Protein AF-A0A2E5SP46-F1 (afdb_monomer_lite)

Sequence (100 aa):
MSKTSARLDLRIDPAIKELAARASALTGSHSLSEFVIQAIREKSARVIEEAEVYRLNSQSFDAFVAACEAAPAPNEALLSAKRRRNKRIENGDLEVRTIR

pLDDT: mean 89.81, std 11.86, range [39.78, 97.69]

Secondary structure (DSSP, 8-state):
----PPP------HHHHHHHHHHHHHTT-S-HHHHHHHHHHHHHHHHHHHHH-----HHHHHHHHHHHHTPPPPPHHHHHHHHHHHHHHHTTS-------

Radius of gyration: 24.71 Å; chains: 1; bounding box: 53×33×56 Å

Structure (mmCIF, N/CA/C/O backbone):
data_AF-A0A2E5SP46-F1
#
_entry.id   AF-A0A2E5SP46-F1
#
loop_
_atom_site.group_PDB
_atom_site.id
_atom_site.type_symbol
_atom_site.label_atom_id
_atom_site.label_alt_id
_atom_site.label_comp_id
_atom_site.label_asym_id
_atom_site.label_entity_id
_atom_site.label_seq_id
_atom_site.pdbx_PDB_ins_code
_atom_site.Cartn_x
_atom_site.Cartn_y
_atom_site.Cartn_z
_atom_site.occupancy
_atom_site.B_iso_or_equiv
_atom_site.auth_seq_id
_atom_site.auth_comp_id
_atom_site.auth_asym_id
_atom_site.auth_atom_id
_atom_site.pdbx_PDB_model_num
ATOM 1 N N . MET A 1 1 ? 12.930 -13.329 23.700 1.00 42.72 1 MET A N 1
ATOM 2 C CA . MET A 1 1 ? 12.878 -12.378 22.566 1.00 42.72 1 MET A CA 1
ATOM 3 C C . MET A 1 1 ? 12.451 -11.030 23.122 1.00 42.72 1 MET A C 1
ATOM 5 O O . MET A 1 1 ? 11.347 -10.940 23.643 1.00 42.72 1 MET A O 1
ATOM 9 N N . SER A 1 2 ? 13.341 -10.035 23.129 1.00 43.28 2 SER A N 1
ATOM 10 C CA . SER A 1 2 ? 13.026 -8.700 23.656 1.00 43.28 2 SER A CA 1
ATOM 11 C C . SER A 1 2 ? 11.913 -8.074 22.812 1.00 43.28 2 SER A C 1
ATOM 13 O O . SER A 1 2 ? 12.090 -7.874 21.612 1.00 43.28 2 SER A O 1
ATOM 15 N N . LYS A 1 3 ? 10.744 -7.826 23.411 1.00 53.66 3 LYS A N 1
ATOM 16 C CA . LYS A 1 3 ? 9.642 -7.096 22.774 1.00 53.66 3 LYS A CA 1
ATOM 17 C C . LYS A 1 3 ? 10.008 -5.611 22.812 1.00 53.66 3 LYS A C 1
ATOM 19 O O . LYS A 1 3 ? 9.614 -4.895 23.726 1.00 53.66 3 LYS A O 1
ATOM 24 N N . THR A 1 4 ? 10.815 -5.158 21.860 1.00 67.88 4 THR A N 1
ATOM 25 C CA . THR A 1 4 ? 11.116 -3.731 21.724 1.00 67.88 4 THR A CA 1
ATOM 26 C C . THR A 1 4 ? 9.859 -3.041 21.200 1.00 67.88 4 THR A C 1
ATOM 28 O O . THR A 1 4 ? 9.510 -3.184 20.030 1.00 67.88 4 THR A O 1
ATOM 31 N N . SER A 1 5 ? 9.120 -2.360 22.075 1.00 79.69 5 SER A N 1
ATOM 32 C CA . SER A 1 5 ? 8.002 -1.514 21.664 1.00 79.69 5 SER A CA 1
ATOM 33 C C . SER A 1 5 ? 8.538 -0.191 21.116 1.00 79.69 5 SER A C 1
ATOM 35 O O . SER A 1 5 ? 9.431 0.422 21.699 1.00 79.69 5 SER A O 1
ATOM 37 N N . ALA A 1 6 ? 7.995 0.251 19.983 1.00 86.25 6 ALA A N 1
ATOM 38 C CA . ALA A 1 6 ? 8.233 1.583 19.440 1.00 86.25 6 ALA A CA 1
ATOM 39 C C . ALA A 1 6 ? 7.046 2.485 19.794 1.00 86.25 6 ALA A C 1
ATOM 41 O O . ALA A 1 6 ? 5.894 2.044 19.762 1.00 86.25 6 ALA A O 1
ATOM 42 N N . ARG A 1 7 ? 7.322 3.741 20.151 1.0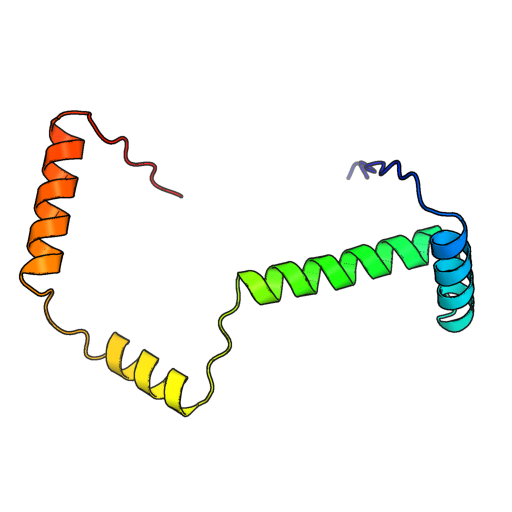0 87.88 7 ARG A N 1
ATOM 43 C CA . ARG A 1 7 ? 6.295 4.725 20.503 1.00 87.88 7 ARG A CA 1
ATOM 44 C C . ARG A 1 7 ? 6.024 5.650 19.318 1.00 87.88 7 ARG A C 1
ATOM 46 O O . ARG A 1 7 ? 6.955 6.093 18.654 1.00 87.88 7 ARG A O 1
ATOM 53 N N . LEU A 1 8 ? 4.747 5.936 19.083 1.00 87.00 8 LEU A N 1
ATOM 54 C CA . LEU A 1 8 ? 4.273 6.880 18.077 1.00 87.00 8 LEU A CA 1
ATOM 55 C C . LEU A 1 8 ? 3.516 8.005 18.792 1.00 87.00 8 LEU A C 1
ATOM 57 O O . LEU A 1 8 ? 2.396 7.798 19.258 1.00 87.00 8 LEU A O 1
ATOM 61 N N . ASP A 1 9 ? 4.139 9.176 18.915 1.00 90.00 9 ASP A N 1
ATOM 62 C CA . ASP A 1 9 ? 3.518 10.356 19.519 1.00 90.00 9 ASP A CA 1
ATOM 63 C C . ASP A 1 9 ? 2.826 11.198 18.437 1.00 90.00 9 ASP A C 1
ATOM 65 O O . ASP A 1 9 ? 3.461 11.692 17.506 1.00 90.00 9 ASP A O 1
ATOM 69 N N . LEU A 1 10 ? 1.505 11.353 18.556 1.00 86.81 10 LEU A N 1
ATOM 70 C CA . LEU A 1 10 ? 0.665 12.061 17.590 1.00 86.81 10 LEU A CA 1
ATOM 71 C C . LEU A 1 10 ? -0.127 13.168 18.276 1.00 86.81 10 LEU A C 1
ATOM 73 O O . LEU A 1 10 ? -0.752 12.957 19.315 1.00 86.81 10 LEU A O 1
ATOM 77 N N . ARG A 1 11 ? -0.158 14.340 17.641 1.00 93.94 11 ARG A N 1
ATOM 78 C CA . ARG A 1 11 ? -1.170 15.363 17.911 1.00 93.94 11 ARG A CA 1
ATOM 79 C C . ARG A 1 11 ? -2.236 15.242 16.837 1.00 93.94 11 ARG A C 1
ATOM 81 O O . ARG A 1 11 ? -1.921 15.322 15.655 1.00 93.94 11 ARG A O 1
ATOM 88 N N . ILE A 1 12 ? -3.474 15.030 17.256 1.00 92.12 12 ILE A N 1
ATOM 89 C CA . ILE A 1 12 ? -4.620 14.911 16.358 1.00 92.12 12 ILE A CA 1
ATOM 90 C C . ILE A 1 12 ? -5.655 15.964 16.714 1.00 92.12 12 ILE A C 1
ATOM 92 O O . ILE A 1 12 ? -5.777 16.360 17.875 1.00 92.12 12 ILE A O 1
ATOM 96 N N . ASP A 1 13 ? -6.392 16.399 15.701 1.00 97.06 13 ASP A N 1
ATOM 97 C CA . ASP A 1 13 ? -7.549 17.260 15.890 1.00 97.06 13 ASP A CA 1
ATOM 98 C C . ASP A 1 13 ? -8.579 16.565 16.812 1.00 97.06 13 ASP A C 1
ATOM 100 O O . ASP A 1 13 ? -8.812 15.355 16.661 1.00 97.06 13 ASP A O 1
ATOM 104 N N . PRO A 1 14 ? -9.200 17.281 17.769 1.00 96.94 14 PRO A N 1
ATOM 105 C CA . PRO A 1 14 ? -10.228 16.714 18.638 1.00 96.94 14 PRO A CA 1
ATOM 106 C C . PRO A 1 14 ? -11.367 16.024 17.877 1.00 96.94 14 PRO A C 1
ATOM 108 O O . PRO A 1 14 ? -11.810 14.957 18.294 1.00 96.94 14 PRO A O 1
ATOM 111 N N . ALA A 1 15 ? -11.798 16.557 16.732 1.00 97.69 15 ALA A N 1
ATOM 112 C CA . ALA A 1 15 ? -12.848 15.952 15.917 1.00 97.69 15 ALA A CA 1
ATOM 113 C C . ALA A 1 15 ? -12.426 14.585 15.355 1.00 97.69 15 ALA A C 1
ATOM 115 O O . ALA A 1 15 ? -13.227 13.651 15.317 1.00 97.69 15 ALA A O 1
ATOM 116 N N . ILE A 1 16 ? -11.152 14.432 14.977 1.00 96.31 16 ILE A N 1
ATOM 117 C CA . ILE A 1 16 ? -10.598 13.146 14.527 1.00 96.31 16 ILE A CA 1
ATOM 118 C C . ILE A 1 16 ? -10.552 12.146 15.682 1.00 96.31 16 ILE A C 1
ATOM 120 O O . ILE A 1 16 ? -10.870 10.971 15.490 1.00 96.31 16 ILE A O 1
ATOM 124 N N . LYS A 1 17 ? -10.208 12.603 16.892 1.00 96.06 17 LYS A N 1
ATOM 125 C CA . LYS A 1 17 ? -10.240 11.760 18.091 1.00 96.06 17 LYS A CA 1
ATOM 126 C C . LYS A 1 17 ? -11.653 11.247 18.378 1.00 96.06 17 LYS A C 1
ATOM 128 O O . LYS A 1 17 ? -11.813 10.050 18.601 1.00 96.06 17 LYS A O 1
ATOM 133 N N . GLU A 1 18 ? -12.658 12.120 18.341 1.00 97.62 18 GLU A N 1
ATOM 134 C CA . GLU A 1 18 ? -14.062 11.748 18.567 1.00 97.62 18 GLU A CA 1
ATOM 135 C C . GLU A 1 18 ? -14.578 10.774 17.501 1.00 97.62 18 GLU A C 1
ATOM 137 O O . GLU A 1 18 ? -15.230 9.775 17.819 1.00 97.62 18 GLU A O 1
ATOM 142 N N . LEU A 1 19 ? -14.233 11.011 16.232 1.00 97.44 19 LEU A N 1
ATOM 143 C CA . LEU A 1 19 ? -14.575 10.109 15.136 1.00 97.44 19 LEU A CA 1
ATOM 144 C C . LEU A 1 19 ? -13.972 8.714 15.348 1.00 97.44 19 LEU A C 1
ATOM 146 O O . LEU A 1 19 ? -14.677 7.709 15.238 1.00 97.44 19 LEU A O 1
ATOM 150 N N . ALA A 1 20 ? -12.683 8.648 15.686 1.00 95.56 20 ALA A N 1
ATOM 151 C CA . ALA A 1 20 ? -11.992 7.389 15.937 1.00 95.56 20 ALA A CA 1
ATOM 152 C C . ALA A 1 20 ? -12.520 6.679 17.196 1.00 95.56 20 ALA A C 1
ATOM 154 O O . ALA A 1 20 ? -12.650 5.458 17.193 1.00 95.56 20 ALA A O 1
ATOM 155 N N . ALA A 1 21 ? -12.889 7.419 18.248 1.00 96.31 21 ALA A N 1
ATOM 156 C CA . ALA A 1 21 ? -13.505 6.857 19.451 1.00 96.31 21 ALA A CA 1
ATOM 157 C C . ALA A 1 21 ? -14.867 6.221 19.146 1.00 96.31 21 ALA A C 1
ATOM 159 O O . ALA A 1 21 ? -15.130 5.090 19.559 1.00 96.31 21 ALA A O 1
ATOM 160 N N . ARG A 1 22 ? -15.706 6.903 18.357 1.00 97.56 22 ARG A N 1
ATOM 161 C CA . ARG A 1 22 ? -16.979 6.347 17.886 1.00 97.56 22 ARG A CA 1
ATOM 162 C C . ARG A 1 22 ? -16.760 5.090 17.044 1.00 97.56 22 ARG A C 1
ATOM 164 O O . ARG A 1 22 ? -17.431 4.090 17.277 1.00 97.56 22 ARG A O 1
ATOM 171 N N . ALA A 1 23 ? -15.832 5.128 16.089 1.00 97.12 23 ALA A N 1
ATOM 172 C CA . ALA A 1 23 ? -15.525 3.977 15.245 1.00 97.12 23 ALA A CA 1
ATOM 173 C C . ALA A 1 23 ? -15.025 2.781 16.074 1.00 97.12 23 ALA A C 1
ATOM 175 O O . ALA A 1 23 ? -15.553 1.686 15.922 1.00 97.12 23 ALA A O 1
ATOM 176 N N . SER A 1 24 ? -14.112 3.018 17.022 1.00 97.50 24 SER A N 1
ATOM 177 C CA . SER A 1 24 ? -13.608 2.013 17.967 1.00 97.50 24 SER A CA 1
ATOM 178 C C . SER A 1 24 ? -14.724 1.332 18.761 1.00 97.50 24 SER A C 1
ATOM 180 O O 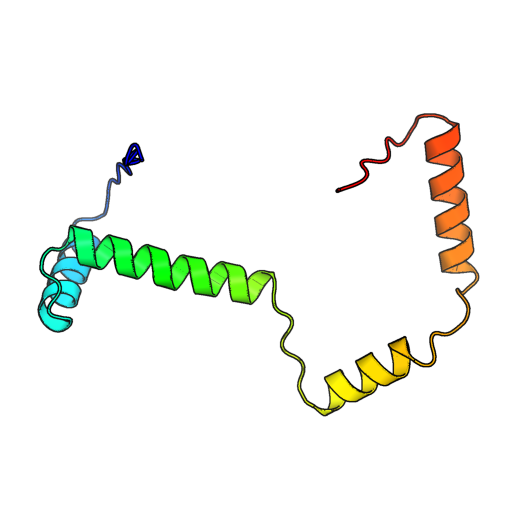. SER A 1 24 ? -14.675 0.121 18.967 1.00 97.50 24 SER A O 1
ATOM 182 N N . ALA A 1 25 ? -15.720 2.095 19.224 1.00 96.50 25 ALA A N 1
ATOM 183 C CA . ALA A 1 25 ? -16.859 1.547 19.958 1.00 96.50 25 ALA A CA 1
ATOM 184 C C . ALA A 1 25 ? -17.751 0.671 19.063 1.00 96.50 25 ALA A C 1
ATOM 186 O O . ALA A 1 25 ? -18.221 -0.376 19.499 1.00 96.50 25 ALA A O 1
ATOM 187 N N . LEU A 1 26 ? -17.952 1.073 17.805 1.00 97.38 26 LEU A N 1
ATOM 188 C CA . LEU A 1 26 ? -18.751 0.321 16.833 1.00 97.38 26 LEU A CA 1
ATOM 189 C C . LEU A 1 26 ? -18.068 -0.974 16.380 1.00 97.38 26 LEU A C 1
ATOM 191 O O . LEU A 1 26 ? -18.746 -1.973 16.161 1.00 97.38 26 LEU A O 1
ATOM 195 N N . THR A 1 27 ? -16.742 -0.972 16.245 1.00 94.25 27 THR A N 1
ATOM 196 C CA . THR A 1 27 ? -15.967 -2.161 15.857 1.00 94.25 27 THR A CA 1
ATOM 197 C C . THR A 1 27 ? -15.679 -3.102 17.025 1.00 94.25 27 THR A C 1
ATOM 199 O O . THR A 1 27 ? -15.131 -4.179 16.806 1.00 94.25 27 THR A O 1
ATOM 202 N N . GLY A 1 28 ? -16.023 -2.713 18.258 1.00 93.69 28 GLY A N 1
ATOM 203 C CA . GLY A 1 28 ? -15.792 -3.520 19.458 1.00 93.69 28 GLY A CA 1
ATOM 204 C C . GLY A 1 28 ? -14.321 -3.619 19.869 1.00 93.69 28 GLY A C 1
ATOM 205 O O . GLY A 1 28 ? -13.929 -4.599 20.496 1.00 93.69 28 GLY A O 1
ATOM 206 N N . SER A 1 29 ? -13.491 -2.636 19.510 1.00 93.31 29 SER A N 1
ATOM 207 C CA . SER A 1 29 ? -12.079 -2.612 19.915 1.00 93.31 29 SER A CA 1
ATOM 208 C C . SER A 1 29 ? -11.954 -2.330 21.417 1.00 93.31 29 SER A C 1
ATOM 210 O O . SER A 1 29 ? -12.695 -1.505 21.955 1.00 93.31 29 SER A O 1
ATOM 212 N N . HIS A 1 30 ? -10.996 -2.960 22.106 1.00 90.62 30 HIS A N 1
ATOM 213 C CA . HIS A 1 30 ? -10.849 -2.823 23.561 1.00 90.62 30 HIS A CA 1
ATOM 214 C C . HIS A 1 30 ? -10.377 -1.426 23.983 1.00 90.62 30 HIS A C 1
ATOM 216 O O . HIS A 1 30 ? -10.575 -1.018 25.127 1.00 90.62 30 HIS A O 1
ATOM 222 N N . SER A 1 31 ? -9.733 -0.683 23.079 1.00 94.69 31 SER A N 1
ATOM 223 C CA . SER A 1 31 ? -9.332 0.705 23.310 1.00 94.69 31 SER A CA 1
ATOM 224 C C . SER A 1 31 ? -9.209 1.495 22.007 1.00 94.69 31 SER A C 1
ATOM 226 O O . SER A 1 31 ? -8.966 0.930 20.939 1.00 94.69 31 SER A O 1
ATOM 228 N N . LEU A 1 32 ? -9.257 2.827 22.119 1.00 93.69 32 LEU A N 1
ATOM 229 C CA . LEU A 1 32 ? -8.977 3.729 20.998 1.00 93.69 32 LEU A CA 1
ATOM 230 C C . LEU A 1 32 ? -7.573 3.500 20.414 1.00 93.69 32 LEU A C 1
ATOM 232 O O . LEU A 1 32 ? -7.391 3.549 19.202 1.00 93.69 32 LEU A O 1
ATOM 236 N N . SER A 1 33 ? -6.574 3.233 21.260 1.00 92.75 33 SER A N 1
ATOM 237 C CA . SER A 1 33 ? -5.208 2.960 20.801 1.00 92.75 33 SER A CA 1
ATOM 238 C C . SER A 1 33 ? -5.130 1.691 19.959 1.00 92.75 33 SER A C 1
ATOM 240 O O . SER A 1 33 ? -4.464 1.690 18.929 1.00 92.75 33 SER A O 1
ATOM 242 N N . GLU A 1 34 ? -5.831 0.631 20.359 1.00 93.50 34 GLU A N 1
ATOM 243 C CA . GLU A 1 34 ? -5.906 -0.605 19.579 1.00 93.50 34 GLU A CA 1
ATOM 244 C C . GLU A 1 34 ? -6.572 -0.367 18.220 1.00 93.50 34 GLU A C 1
ATOM 246 O O . GLU A 1 34 ? -6.028 -0.779 17.195 1.00 93.50 34 GLU A O 1
ATOM 251 N N . PHE A 1 35 ? -7.693 0.360 18.200 1.00 95.62 35 PHE A N 1
ATOM 252 C CA . PHE A 1 35 ? -8.368 0.736 16.958 1.00 95.62 35 PHE A CA 1
ATOM 253 C C . PHE A 1 35 ? -7.434 1.512 16.018 1.00 95.62 35 PHE A C 1
ATOM 255 O O . PHE A 1 35 ? -7.318 1.183 14.839 1.00 95.62 35 PHE A O 1
ATOM 262 N N . VAL A 1 36 ? -6.707 2.505 16.541 1.00 94.19 36 VAL A N 1
ATOM 263 C CA . VAL A 1 36 ? -5.752 3.298 15.752 1.00 94.19 36 VAL A CA 1
ATOM 264 C C . VAL A 1 36 ? -4.612 2.431 15.211 1.00 94.19 36 VAL A C 1
ATOM 266 O O . VAL A 1 36 ? -4.236 2.585 14.051 1.00 94.19 36 VAL A O 1
ATOM 269 N N . ILE A 1 37 ? -4.084 1.493 16.002 1.00 93.56 37 ILE A N 1
ATOM 270 C CA . ILE A 1 37 ? -3.043 0.560 15.543 1.00 93.56 37 ILE A CA 1
ATOM 271 C C . ILE A 1 37 ? -3.559 -0.301 14.384 1.00 93.56 37 ILE A C 1
ATOM 273 O O . ILE A 1 37 ? -2.855 -0.451 13.383 1.00 93.56 37 ILE A O 1
ATOM 277 N N . GLN A 1 38 ? -4.780 -0.833 14.484 1.00 94.94 38 GLN A N 1
ATOM 278 C CA . GLN A 1 38 ? -5.377 -1.615 13.399 1.00 94.94 38 GLN A CA 1
ATOM 279 C C . GLN A 1 38 ? -5.608 -0.765 12.149 1.00 94.94 38 GLN A C 1
ATOM 281 O O . GLN A 1 38 ? -5.209 -1.165 11.057 1.00 94.94 38 GLN A O 1
ATOM 286 N N . ALA A 1 39 ? -6.145 0.446 12.305 1.00 95.31 39 ALA A N 1
ATOM 287 C CA . ALA A 1 39 ? -6.363 1.363 11.192 1.00 95.31 39 ALA A CA 1
ATOM 288 C C . ALA A 1 39 ? -5.053 1.714 10.461 1.00 95.31 39 ALA A C 1
ATOM 290 O O . ALA A 1 39 ? -5.012 1.708 9.227 1.00 95.31 39 ALA A O 1
ATOM 291 N N . ILE A 1 40 ? -3.969 1.968 11.207 1.00 95.06 40 ILE A N 1
ATOM 292 C CA . ILE A 1 40 ? -2.631 2.193 10.641 1.00 95.06 40 ILE A CA 1
ATOM 293 C C . ILE A 1 40 ? -2.179 0.951 9.874 1.00 95.06 40 ILE A C 1
ATOM 295 O O . ILE A 1 40 ? -1.803 1.065 8.712 1.00 95.06 40 ILE A O 1
ATOM 299 N N . ARG A 1 41 ? -2.268 -0.238 10.481 1.00 95.75 41 ARG A N 1
ATOM 300 C CA . ARG A 1 41 ? -1.850 -1.495 9.846 1.00 95.75 41 ARG A CA 1
ATOM 301 C C . ARG A 1 41 ? -2.580 -1.737 8.526 1.00 95.75 41 ARG A C 1
ATOM 303 O O . ARG A 1 41 ? -1.938 -2.025 7.520 1.00 95.75 41 ARG A O 1
ATOM 310 N N . GLU A 1 42 ? -3.900 -1.595 8.516 1.00 96.38 42 GLU A N 1
ATOM 311 C CA . GLU A 1 42 ? -4.716 -1.796 7.318 1.00 96.38 42 GLU A CA 1
ATOM 312 C C . GLU A 1 42 ? -4.417 -0.767 6.230 1.00 96.38 42 GLU A C 1
ATOM 314 O O . GLU A 1 42 ? -4.298 -1.115 5.054 1.00 96.38 42 GLU A O 1
ATOM 319 N N . LYS A 1 43 ? -4.308 0.519 6.590 1.00 96.94 43 LYS A N 1
ATOM 320 C CA . LYS A 1 43 ? -4.019 1.559 5.601 1.00 96.94 43 LYS A CA 1
ATOM 321 C C . LYS A 1 43 ? -2.608 1.409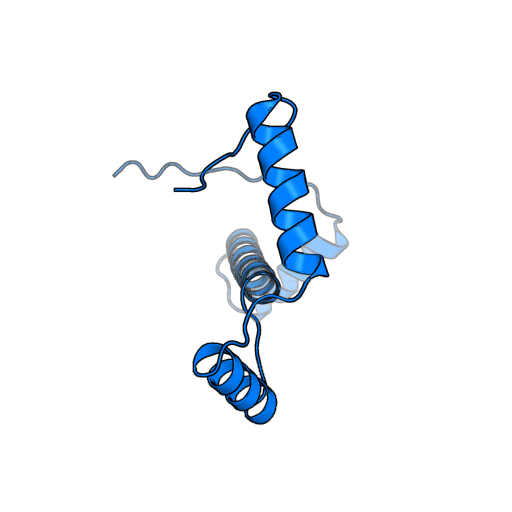 5.041 1.00 96.94 43 LYS A C 1
ATOM 323 O O . LYS A 1 43 ? -2.457 1.514 3.829 1.00 96.94 43 LYS A O 1
ATOM 328 N N . SER A 1 44 ? -1.616 1.118 5.880 1.00 96.38 44 SER A N 1
ATOM 329 C CA . SER A 1 44 ? -0.244 0.862 5.441 1.00 96.38 44 SER A CA 1
ATOM 330 C C . SER A 1 44 ? -0.168 -0.339 4.504 1.00 96.38 44 SER A C 1
ATOM 332 O O . SER A 1 44 ? 0.426 -0.217 3.440 1.00 96.38 44 SER A O 1
ATOM 334 N N . ALA A 1 45 ? -0.813 -1.460 4.845 1.00 95.44 45 ALA A N 1
ATOM 335 C CA . ALA A 1 45 ? -0.833 -2.641 3.983 1.00 95.44 45 ALA A CA 1
ATOM 336 C C . ALA A 1 45 ? -1.425 -2.327 2.600 1.00 95.44 45 ALA A C 1
ATOM 338 O O . ALA A 1 45 ? -0.816 -2.670 1.593 1.00 95.44 45 ALA A O 1
ATOM 339 N N . ARG A 1 46 ? -2.554 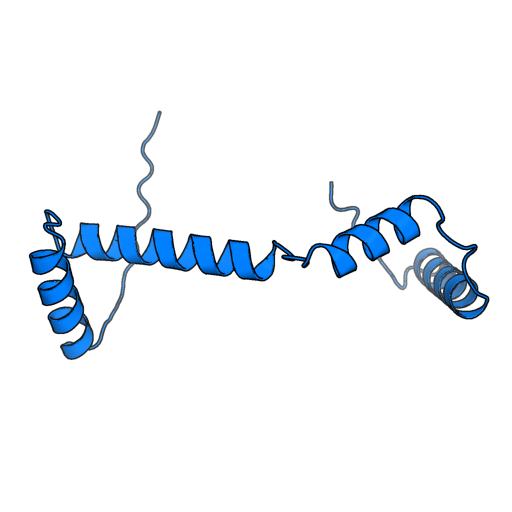-1.604 2.549 1.00 95.50 46 ARG A N 1
ATOM 340 C CA . ARG A 1 46 ? -3.165 -1.179 1.280 1.00 95.50 46 ARG A CA 1
ATOM 341 C C . ARG A 1 46 ? -2.261 -0.257 0.467 1.00 95.50 46 ARG A C 1
ATOM 343 O O . ARG A 1 46 ? -2.126 -0.460 -0.726 1.00 95.50 46 ARG A O 1
ATOM 350 N N . VAL A 1 47 ? -1.628 0.732 1.102 1.00 95.69 47 VAL A N 1
ATOM 351 C CA . VAL A 1 47 ? -0.732 1.673 0.403 1.00 95.69 47 VAL A CA 1
ATOM 352 C C . VAL A 1 47 ? 0.485 0.955 -0.181 1.00 95.69 47 VAL A C 1
ATOM 354 O O . VAL A 1 47 ? 0.880 1.256 -1.302 1.00 95.69 47 VAL A O 1
ATOM 357 N N . ILE A 1 48 ? 1.068 0.005 0.556 1.00 93.69 48 ILE A N 1
ATOM 358 C CA . ILE A 1 48 ? 2.192 -0.802 0.062 1.00 93.69 48 ILE A CA 1
ATOM 359 C C . ILE A 1 48 ? 1.731 -1.681 -1.102 1.00 93.69 48 ILE A C 1
ATOM 361 O O . ILE A 1 48 ? 2.365 -1.682 -2.150 1.00 93.69 48 ILE A O 1
ATOM 365 N N . GLU A 1 49 ? 0.598 -2.371 -0.952 1.00 92.94 49 GLU A N 1
ATOM 366 C CA . GLU A 1 49 ? 0.044 -3.212 -2.014 1.00 92.94 49 GLU A CA 1
ATOM 367 C C . GLU A 1 49 ? -0.240 -2.403 -3.288 1.00 92.94 49 GLU A C 1
ATOM 369 O O . GLU A 1 49 ? 0.171 -2.802 -4.369 1.00 92.94 49 GLU A O 1
ATOM 374 N N . GLU A 1 50 ? -0.885 -1.242 -3.172 1.00 89.56 50 GLU A N 1
ATOM 375 C CA . GLU A 1 50 ? -1.177 -0.355 -4.306 1.00 89.56 50 GLU A CA 1
ATOM 376 C C . GLU A 1 50 ? 0.093 0.156 -5.004 1.00 89.56 50 GLU A C 1
ATOM 378 O O . GLU A 1 50 ? 0.078 0.376 -6.215 1.00 89.56 50 GLU A O 1
ATOM 383 N N . ALA A 1 51 ? 1.185 0.352 -4.261 1.00 89.88 51 ALA A N 1
ATOM 384 C CA . ALA A 1 51 ? 2.449 0.835 -4.810 1.00 89.88 51 ALA A CA 1
ATOM 385 C C . ALA A 1 51 ? 3.295 -0.276 -5.454 1.00 89.88 51 ALA A C 1
ATOM 387 O O . ALA A 1 51 ? 4.012 -0.017 -6.421 1.00 89.88 51 ALA A O 1
ATOM 388 N N . GLU A 1 52 ? 3.242 -1.495 -4.915 1.00 90.81 52 GLU A N 1
ATOM 389 C CA . GLU A 1 52 ? 4.138 -2.593 -5.302 1.00 90.81 52 GLU A CA 1
ATOM 390 C C . GLU A 1 52 ? 3.468 -3.639 -6.203 1.00 90.81 52 GLU A C 1
ATOM 392 O O . GLU A 1 52 ? 4.156 -4.357 -6.932 1.00 90.81 52 GLU A O 1
ATOM 397 N N . VAL A 1 53 ? 2.136 -3.730 -6.193 1.00 86.94 53 VAL A N 1
ATOM 398 C CA . VAL A 1 53 ? 1.388 -4.758 -6.923 1.00 86.94 53 VAL A CA 1
ATOM 399 C C . VAL A 1 53 ? 0.692 -4.162 -8.139 1.00 86.94 53 VAL A C 1
ATOM 401 O O . VAL A 1 53 ? -0.326 -3.476 -8.048 1.00 86.94 53 VAL A O 1
ATOM 404 N N . TYR A 1 54 ? 1.187 -4.524 -9.320 1.00 82.25 54 TYR A N 1
ATOM 405 C CA . TYR A 1 54 ? 0.500 -4.252 -10.579 1.00 82.25 54 TYR A CA 1
ATOM 406 C C . TYR A 1 54 ? -0.583 -5.304 -10.820 1.00 82.25 54 TYR A C 1
ATOM 408 O O . TYR A 1 54 ? -0.296 -6.448 -11.174 1.00 82.25 54 TYR A O 1
ATOM 416 N N . ARG A 1 55 ? -1.848 -4.918 -10.643 1.00 83.12 55 ARG A N 1
ATOM 417 C CA . ARG A 1 55 ? -2.992 -5.771 -10.985 1.00 83.12 55 ARG A CA 1
ATOM 418 C C . ARG A 1 55 ? -3.323 -5.616 -12.467 1.00 83.12 55 ARG A C 1
ATOM 420 O O . ARG A 1 55 ? -3.789 -4.564 -12.898 1.00 83.12 55 ARG A O 1
ATOM 427 N N . LEU A 1 56 ? -3.084 -6.669 -13.241 1.00 86.62 56 LEU A N 1
ATOM 428 C CA . LEU A 1 56 ? -3.436 -6.734 -14.658 1.00 86.62 56 LEU A CA 1
ATOM 429 C C . LEU A 1 56 ? -4.781 -7.445 -14.826 1.00 86.62 56 LEU A C 1
ATOM 431 O O . LEU A 1 56 ? -5.065 -8.423 -14.136 1.00 86.62 56 LEU A O 1
ATOM 435 N N . ASN A 1 57 ? -5.610 -6.968 -15.757 1.00 91.31 57 ASN A N 1
ATOM 436 C CA . ASN A 1 57 ? -6.721 -7.785 -16.246 1.00 91.31 57 ASN A CA 1
ATOM 437 C C . ASN A 1 57 ? -6.168 -8.952 -17.086 1.00 91.31 57 ASN A C 1
ATOM 439 O O . ASN A 1 57 ? -5.013 -8.915 -17.512 1.00 91.31 57 ASN A O 1
ATOM 443 N N . SER A 1 58 ? -6.995 -9.967 -17.348 1.00 91.62 58 SER A N 1
ATOM 444 C CA . SER A 1 58 ? -6.567 -11.180 -18.058 1.00 91.62 58 SER A CA 1
ATOM 445 C C . SER A 1 58 ? -5.922 -10.882 -19.414 1.00 91.62 58 SER A C 1
ATOM 447 O O . SER A 1 58 ? -4.844 -11.387 -19.692 1.00 91.62 58 SER A O 1
ATOM 449 N N . GLN A 1 59 ? -6.500 -9.977 -20.209 1.00 93.62 59 GLN A N 1
ATOM 450 C CA . GLN A 1 59 ? -5.951 -9.622 -21.521 1.00 93.62 59 GLN A CA 1
ATOM 451 C C . GLN A 1 59 ? -4.566 -8.964 -21.415 1.00 93.62 59 GLN A C 1
ATOM 453 O O . GLN A 1 59 ? -3.660 -9.278 -22.186 1.00 93.62 59 GLN A O 1
ATOM 458 N N . SER A 1 60 ? -4.384 -8.043 -20.466 1.00 92.75 60 SER A N 1
ATOM 459 C CA . SER A 1 60 ? -3.088 -7.405 -20.221 1.00 92.75 60 SER A CA 1
ATOM 460 C C . SER A 1 60 ? -2.061 -8.386 -19.657 1.00 92.75 60 SER A C 1
ATOM 462 O O . SER A 1 60 ? -0.879 -8.260 -19.969 1.00 92.75 60 SER A O 1
ATOM 464 N N . PHE A 1 61 ? -2.498 -9.359 -18.856 1.00 93.56 61 PHE A N 1
ATOM 465 C CA . PHE A 1 61 ? -1.638 -10.422 -18.347 1.00 93.56 61 PHE A CA 1
ATOM 466 C C . PHE A 1 61 ? -1.155 -11.342 -19.474 1.00 93.56 61 PHE A C 1
ATOM 468 O O . PHE A 1 61 ? 0.046 -11.564 -19.589 1.00 93.56 61 PHE A O 1
ATOM 475 N N . ASP A 1 62 ? -2.049 -11.787 -20.360 1.00 94.44 62 ASP A N 1
ATOM 476 C CA . ASP A 1 62 ? -1.690 -12.624 -21.511 1.00 94.44 62 ASP A CA 1
ATOM 477 C C . ASP A 1 62 ? -0.702 -11.903 -22.439 1.00 94.44 62 ASP A C 1
ATOM 479 O O . ASP A 1 62 ? 0.308 -12.472 -22.854 1.00 94.44 62 ASP A O 1
ATOM 483 N N . ALA A 1 63 ? -0.942 -10.614 -22.712 1.00 93.31 63 ALA A N 1
ATOM 484 C CA . ALA A 1 63 ? -0.029 -9.787 -23.499 1.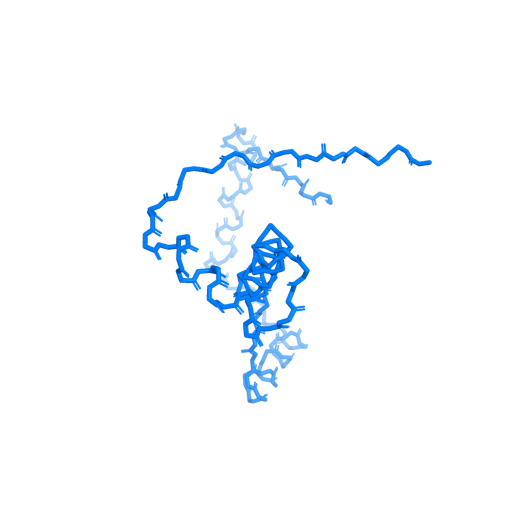00 93.31 63 ALA A CA 1
ATOM 485 C C . ALA A 1 63 ? 1.346 -9.628 -22.828 1.00 93.31 63 ALA A C 1
ATOM 487 O O . ALA A 1 63 ? 2.373 -9.654 -23.507 1.00 93.31 63 ALA A O 1
ATOM 488 N N . PHE A 1 64 ? 1.376 -9.477 -21.501 1.00 93.44 64 PHE A N 1
ATOM 489 C CA . PHE A 1 64 ? 2.615 -9.410 -20.731 1.00 93.44 64 PHE A CA 1
ATOM 490 C C . PHE A 1 64 ? 3.397 -10.728 -20.803 1.00 93.44 64 PHE A C 1
ATOM 492 O O . PHE A 1 64 ? 4.583 -10.708 -21.126 1.00 93.44 64 PHE A O 1
ATOM 499 N N . VAL A 1 65 ? 2.735 -11.868 -20.575 1.00 94.50 65 VAL A N 1
ATOM 500 C CA . VAL A 1 65 ? 3.358 -13.199 -20.659 1.00 94.50 65 VAL A CA 1
ATOM 501 C C . VAL A 1 65 ? 3.908 -13.449 -22.061 1.00 94.50 65 VAL A C 1
ATOM 503 O O . VAL A 1 65 ? 5.080 -13.793 -22.197 1.00 94.50 65 VAL A O 1
ATOM 506 N N . ALA A 1 66 ? 3.123 -13.177 -23.107 1.00 94.50 66 ALA A N 1
ATOM 507 C CA . ALA A 1 66 ? 3.570 -13.324 -24.489 1.00 94.50 66 ALA A CA 1
ATOM 508 C C . ALA A 1 66 ? 4.800 -12.450 -24.800 1.00 94.50 66 ALA A C 1
ATOM 510 O O . ALA A 1 66 ? 5.726 -12.899 -25.473 1.00 94.50 66 ALA A O 1
ATOM 511 N N . ALA A 1 67 ? 4.850 -11.219 -24.279 1.00 92.88 67 ALA A N 1
ATOM 512 C CA . ALA A 1 67 ? 6.011 -10.343 -24.432 1.00 92.88 67 ALA A CA 1
ATOM 513 C C . ALA A 1 67 ? 7.255 -10.858 -23.682 1.00 92.88 67 ALA A C 1
ATOM 515 O O . ALA A 1 67 ? 8.375 -10.632 -24.142 1.00 92.88 67 ALA A O 1
ATOM 516 N N . CYS A 1 68 ? 7.082 -11.547 -22.550 1.00 92.88 68 CYS A N 1
ATOM 517 C CA . CYS A 1 68 ? 8.177 -12.199 -21.830 1.00 92.88 68 CYS A CA 1
ATOM 518 C C . CYS A 1 68 ? 8.700 -13.442 -22.563 1.00 92.88 68 CYS A C 1
ATOM 520 O O . CYS A 1 68 ? 9.912 -13.627 -22.652 1.00 92.88 68 CYS A O 1
ATOM 522 N N . GLU A 1 69 ? 7.807 -14.279 -23.092 1.00 95.44 69 GLU A N 1
ATOM 523 C CA . GLU A 1 69 ? 8.167 -15.517 -23.796 1.00 95.44 69 GLU A CA 1
ATOM 524 C C . GLU A 1 69 ? 8.769 -15.251 -25.183 1.00 95.44 69 GLU A C 1
ATOM 526 O O . GLU A 1 69 ? 9.687 -15.950 -25.609 1.00 95.44 69 GLU A O 1
ATOM 531 N N . ALA A 1 70 ? 8.294 -14.209 -25.869 1.00 93.69 70 ALA A N 1
ATOM 532 C CA . ALA A 1 70 ? 8.748 -13.804 -27.196 1.00 93.69 70 ALA A CA 1
ATOM 533 C C . ALA A 1 70 ? 9.397 -12.411 -27.172 1.00 93.69 70 ALA A C 1
ATOM 535 O O . ALA A 1 70 ? 9.052 -11.527 -27.962 1.00 93.69 70 ALA A O 1
ATOM 536 N N . ALA A 1 71 ? 10.344 -12.203 -26.252 1.00 89.56 71 ALA A N 1
ATOM 537 C CA . ALA A 1 71 ? 11.016 -10.917 -26.100 1.00 89.56 71 ALA A CA 1
ATOM 538 C C . ALA A 1 71 ? 11.758 -10.508 -27.397 1.00 89.56 71 ALA A C 1
ATOM 540 O O . ALA A 1 71 ? 12.650 -11.232 -27.852 1.00 89.56 71 ALA A O 1
ATOM 541 N N . PRO A 1 72 ? 11.439 -9.345 -28.003 1.00 88.94 72 PRO A N 1
ATOM 542 C CA . PRO A 1 72 ? 12.096 -8.898 -29.224 1.00 88.94 72 PRO A CA 1
ATOM 543 C C . PRO A 1 72 ? 13.535 -8.447 -28.955 1.00 88.94 72 PRO A C 1
ATOM 545 O O . PRO A 1 72 ? 13.896 -8.037 -27.847 1.00 88.94 72 PRO A O 1
ATOM 548 N N . ALA A 1 73 ? 14.360 -8.454 -30.003 1.00 93.31 73 ALA A N 1
ATOM 549 C CA . ALA A 1 73 ? 15.701 -7.891 -29.920 1.00 93.31 73 ALA A CA 1
ATOM 550 C C . ALA A 1 73 ? 15.646 -6.390 -29.542 1.00 93.31 73 ALA A C 1
ATOM 552 O O . ALA A 1 73 ? 14.783 -5.660 -30.042 1.00 93.31 73 ALA A O 1
ATOM 553 N N . PRO A 1 74 ? 16.570 -5.896 -28.695 1.00 94.25 74 PRO A N 1
ATOM 554 C CA . PRO A 1 74 ? 16.670 -4.478 -28.366 1.00 94.25 74 PRO A CA 1
ATOM 555 C C . PRO A 1 74 ? 16.793 -3.608 -29.618 1.00 94.25 74 PRO A C 1
ATOM 557 O O . PRO A 1 74 ? 17.626 -3.874 -30.484 1.00 94.25 74 PRO A O 1
ATOM 560 N N . ASN A 1 75 ? 16.020 -2.526 -29.689 1.00 95.81 75 ASN A N 1
ATOM 561 C CA . ASN A 1 75 ? 16.131 -1.580 -30.795 1.00 95.81 75 ASN A CA 1
ATOM 562 C C . ASN A 1 75 ? 17.398 -0.698 -30.696 1.00 95.81 75 ASN A C 1
ATOM 564 O O . ASN A 1 75 ? 18.049 -0.593 -29.651 1.00 95.81 75 ASN A O 1
ATOM 568 N N . GLU A 1 76 ? 17.720 -0.012 -31.795 1.00 97.38 76 GLU A N 1
ATOM 569 C CA . GLU A 1 76 ? 18.837 0.941 -31.929 1.00 97.38 76 GLU A CA 1
ATOM 570 C C . GLU A 1 76 ? 18.899 1.976 -30.788 1.00 97.38 76 GLU A C 1
ATOM 572 O O . GLU A 1 76 ? 19.974 2.284 -30.254 1.00 97.38 76 GLU A O 1
ATOM 577 N N . ALA A 1 77 ? 17.739 2.495 -30.372 1.00 97.31 77 ALA A N 1
ATOM 578 C CA . ALA A 1 77 ? 17.637 3.493 -29.312 1.00 97.31 77 ALA A CA 1
ATOM 579 C C . ALA A 1 77 ? 18.047 2.920 -27.944 1.00 97.31 77 ALA A C 1
ATOM 581 O O . ALA A 1 77 ? 18.821 3.553 -27.216 1.00 97.31 77 ALA A O 1
ATOM 582 N N . LEU A 1 78 ? 17.593 1.706 -27.614 1.00 95.81 78 LEU A N 1
ATOM 583 C CA . LEU A 1 78 ? 17.926 1.013 -26.371 1.00 95.81 78 LEU A CA 1
ATOM 584 C C . LEU A 1 78 ? 19.408 0.614 -26.330 1.00 95.81 78 LEU A C 1
ATOM 586 O O . LEU A 1 78 ? 20.082 0.828 -25.319 1.00 95.81 78 LEU A O 1
ATOM 590 N N . LEU A 1 79 ? 19.954 0.125 -27.448 1.00 97.44 79 LEU A N 1
ATOM 591 C CA . LEU A 1 79 ? 21.385 -0.171 -27.581 1.00 97.44 79 LEU A CA 1
ATOM 592 C C . LEU A 1 79 ? 22.242 1.090 -27.400 1.00 97.44 79 LEU A C 1
ATOM 594 O O . LEU A 1 79 ? 23.247 1.074 -26.685 1.00 97.44 79 LEU A O 1
ATOM 598 N N . SER A 1 80 ? 21.820 2.208 -27.990 1.00 96.94 80 SER A N 1
ATOM 599 C CA . SER A 1 80 ? 22.488 3.502 -27.830 1.00 96.94 80 SER A CA 1
ATOM 600 C C . SER A 1 80 ? 22.439 4.007 -26.388 1.00 96.94 80 SER A C 1
ATOM 602 O O . SER A 1 80 ? 23.449 4.493 -25.876 1.00 96.94 80 SER A O 1
ATOM 604 N N . ALA A 1 81 ? 21.304 3.853 -25.700 1.00 96.25 81 ALA A N 1
ATOM 605 C CA . ALA A 1 81 ? 21.174 4.199 -24.286 1.00 96.25 81 ALA A CA 1
ATOM 606 C C . ALA A 1 81 ? 22.106 3.359 -23.397 1.00 96.25 81 ALA A C 1
ATOM 608 O O . ALA A 1 81 ? 22.797 3.919 -22.543 1.00 96.25 81 ALA A O 1
ATOM 609 N N . LYS A 1 82 ? 22.204 2.046 -23.652 1.00 96.00 82 LYS A N 1
ATOM 610 C CA . LYS A 1 82 ? 23.150 1.152 -22.965 1.00 96.00 82 LYS A CA 1
ATOM 611 C C . LYS A 1 82 ? 24.600 1.602 -23.164 1.00 96.00 82 LYS A C 1
ATOM 613 O O . LYS A 1 82 ? 25.329 1.722 -22.184 1.00 96.00 82 LYS A O 1
ATOM 618 N N . ARG A 1 83 ? 25.008 1.929 -24.398 1.00 96.81 83 ARG A N 1
ATOM 619 C CA . ARG A 1 83 ? 26.360 2.451 -24.689 1.00 96.81 83 ARG A CA 1
ATOM 620 C C . ARG A 1 83 ? 26.659 3.746 -23.930 1.00 96.81 83 ARG A C 1
ATOM 622 O O . ARG A 1 83 ? 27.725 3.862 -23.335 1.00 96.81 83 ARG A O 1
ATOM 629 N N . ARG A 1 84 ? 25.722 4.705 -23.913 1.00 95.19 84 ARG A N 1
ATOM 630 C CA . ARG A 1 84 ? 25.882 5.958 -23.150 1.00 95.19 84 ARG A CA 1
ATOM 631 C C . ARG A 1 84 ? 26.040 5.696 -21.653 1.00 95.19 84 ARG A C 1
ATOM 633 O O . ARG A 1 84 ? 26.901 6.302 -21.027 1.00 95.19 84 ARG A O 1
ATOM 640 N N . ARG A 1 85 ? 25.231 4.794 -21.087 1.00 93.44 85 ARG A N 1
ATOM 641 C CA . ARG A 1 85 ? 25.342 4.393 -19.678 1.00 93.44 85 ARG A CA 1
ATOM 642 C C . ARG A 1 85 ? 26.716 3.789 -19.377 1.00 93.44 85 ARG A C 1
ATOM 644 O O . ARG A 1 85 ? 27.326 4.203 -18.403 1.00 93.44 85 ARG A O 1
ATOM 651 N N . ASN A 1 86 ? 27.204 2.868 -20.209 1.00 94.62 86 ASN A N 1
ATOM 652 C CA . ASN A 1 86 ? 28.504 2.220 -20.004 1.00 94.62 86 ASN A CA 1
ATOM 653 C C . ASN A 1 86 ? 29.657 3.228 -20.010 1.00 94.62 86 ASN A C 1
ATOM 655 O O . ASN A 1 86 ? 30.452 3.220 -19.081 1.00 94.62 86 ASN A O 1
ATOM 659 N N . LYS A 1 87 ? 29.677 4.164 -20.969 1.00 94.62 87 LYS A N 1
ATOM 660 C CA . LYS A 1 87 ? 30.688 5.234 -21.000 1.00 94.62 87 LYS A CA 1
ATOM 661 C C . LYS A 1 87 ? 30.698 6.071 -19.721 1.00 94.62 87 LYS A C 1
ATOM 663 O O . LYS A 1 87 ? 31.756 6.394 -19.209 1.00 94.62 87 LYS A O 1
ATOM 668 N N . ARG A 1 88 ? 29.522 6.400 -19.176 1.00 93.06 88 ARG A N 1
ATOM 669 C CA . ARG A 1 88 ? 29.426 7.147 -17.910 1.00 93.06 88 ARG A CA 1
ATOM 670 C C . ARG A 1 88 ? 29.951 6.349 -16.717 1.00 93.06 88 ARG A C 1
ATOM 672 O O . ARG A 1 88 ? 30.483 6.943 -15.794 1.00 93.06 88 ARG A O 1
ATOM 679 N N . ILE A 1 89 ? 29.806 5.025 -16.730 1.00 92.75 89 ILE A N 1
ATOM 680 C CA . ILE A 1 89 ? 30.384 4.155 -15.697 1.00 92.75 89 ILE A CA 1
ATOM 681 C C . ILE A 1 89 ? 31.911 4.104 -15.848 1.00 92.75 89 ILE A C 1
ATOM 683 O O . ILE A 1 89 ? 32.619 4.285 -14.865 1.00 92.75 89 ILE A O 1
ATOM 687 N N . GLU A 1 90 ? 32.418 3.913 -17.071 1.00 91.50 90 GLU A N 1
ATOM 688 C CA . GLU A 1 90 ? 33.858 3.886 -17.385 1.00 91.50 90 GLU A CA 1
ATOM 689 C C . GLU A 1 90 ? 34.559 5.200 -17.014 1.00 91.50 90 GLU A C 1
ATOM 691 O O . GLU A 1 90 ? 35.657 5.185 -16.465 1.00 91.50 90 GLU A O 1
ATOM 696 N N . ASN A 1 91 ? 33.897 6.331 -17.258 1.00 91.56 91 ASN A N 1
ATOM 697 C CA . ASN A 1 91 ? 34.399 7.661 -16.922 1.00 91.56 91 ASN A CA 1
ATOM 698 C C . ASN A 1 91 ? 34.299 7.999 -15.423 1.00 91.56 91 ASN A C 1
ATOM 700 O O . ASN A 1 91 ? 34.801 9.038 -15.006 1.00 91.56 91 ASN A O 1
ATOM 704 N N . GLY A 1 92 ? 33.631 7.169 -14.613 1.00 87.06 92 GLY A N 1
ATOM 705 C CA . GLY A 1 92 ? 33.376 7.447 -13.194 1.00 87.06 92 GLY A CA 1
ATOM 706 C C . GLY A 1 92 ? 32.228 8.431 -12.923 1.00 87.06 92 GLY A C 1
ATOM 707 O O . GLY A 1 92 ? 31.963 8.755 -11.770 1.00 87.06 92 GLY A O 1
ATOM 708 N N . ASP A 1 93 ? 31.492 8.860 -13.953 1.00 87.88 93 ASP A N 1
ATOM 709 C CA . ASP A 1 93 ? 30.338 9.770 -13.846 1.00 87.88 93 ASP A CA 1
ATOM 710 C C . ASP A 1 93 ? 29.085 9.094 -13.250 1.00 87.88 93 ASP A C 1
ATOM 712 O O . ASP A 1 93 ? 28.062 9.750 -13.015 1.00 87.88 93 ASP A O 1
ATOM 716 N N . LEU A 1 94 ? 29.100 7.764 -13.102 1.00 85.06 94 LEU A N 1
ATOM 717 C CA . LEU A 1 94 ? 27.975 6.978 -12.603 1.00 85.06 94 LEU A CA 1
ATOM 718 C C . LEU A 1 94 ? 28.439 5.817 -11.715 1.00 85.06 94 LEU A C 1
ATOM 720 O O . LEU A 1 94 ? 29.037 4.859 -12.203 1.00 85.06 94 LEU A O 1
ATOM 724 N N . GLU A 1 95 ? 28.062 5.841 -10.437 1.00 80.50 95 GLU A N 1
ATOM 725 C CA . GLU A 1 95 ? 28.211 4.682 -9.553 1.00 80.50 95 GLU A CA 1
ATOM 726 C C . GLU A 1 95 ? 27.048 3.701 -9.740 1.00 80.50 95 GLU A C 1
ATOM 728 O O . GLU A 1 95 ? 25.871 4.059 -9.636 1.00 80.50 95 GLU A O 1
ATOM 733 N N . VAL A 1 96 ? 27.361 2.429 -9.992 1.00 77.19 96 VAL A N 1
ATOM 734 C CA . VAL A 1 96 ? 26.345 1.375 -10.083 1.00 77.19 96 VAL A CA 1
ATOM 735 C C . VAL A 1 96 ? 26.123 0.774 -8.701 1.00 77.19 96 VAL A C 1
ATOM 737 O O . VAL A 1 96 ? 26.894 -0.068 -8.244 1.00 77.19 96 VAL A O 1
ATOM 740 N N . ARG A 1 97 ? 25.029 1.160 -8.038 1.00 73.56 97 ARG A N 1
ATOM 741 C CA . ARG A 1 97 ? 24.546 0.422 -6.866 1.00 73.56 97 ARG A CA 1
ATOM 742 C C . ARG A 1 97 ? 23.868 -0.858 -7.336 1.00 73.56 97 ARG A C 1
ATOM 744 O O . ARG A 1 97 ? 22.813 -0.816 -7.963 1.00 73.56 97 ARG A O 1
ATOM 751 N N . THR A 1 98 ? 24.486 -1.993 -7.034 1.00 54.69 98 THR A N 1
ATOM 752 C CA . THR A 1 98 ? 23.829 -3.293 -7.188 1.00 54.69 98 THR A CA 1
ATOM 753 C C . THR A 1 98 ? 22.945 -3.480 -5.962 1.00 54.69 98 THR A C 1
ATOM 755 O O . THR A 1 98 ? 23.460 -3.621 -4.854 1.00 54.69 98 THR A O 1
ATOM 758 N N . ILE A 1 99 ? 21.627 -3.400 -6.143 1.00 53.81 99 ILE A N 1
ATOM 759 C CA . ILE A 1 99 ? 20.672 -3.797 -5.106 1.00 53.81 99 ILE A CA 1
ATOM 760 C C . ILE A 1 99 ? 20.812 -5.321 -4.994 1.00 53.81 99 ILE A C 1
ATOM 762 O O . ILE A 1 99 ? 20.615 -6.016 -5.991 1.00 53.81 99 ILE A O 1
ATOM 766 N N . ARG A 1 100 ? 21.287 -5.807 -3.842 1.00 39.78 100 ARG A N 1
ATOM 767 C CA . ARG A 1 100 ? 21.321 -7.238 -3.511 1.00 39.78 100 ARG A CA 1
ATOM 768 C C . ARG A 1 100 ? 19.975 -7.676 -2.966 1.00 39.78 100 ARG A C 1
ATOM 770 O O . ARG A 1 100 ? 19.365 -6.851 -2.251 1.00 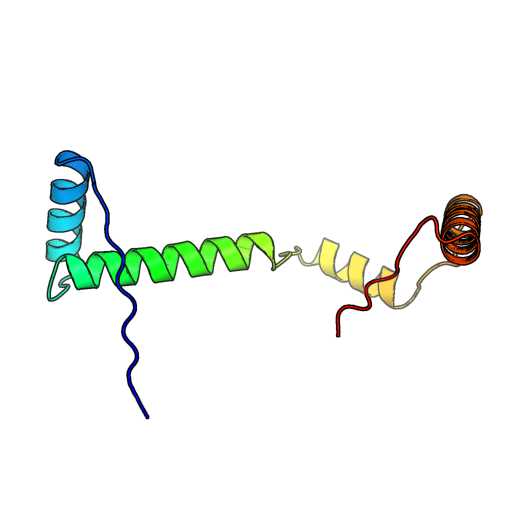39.78 100 ARG A O 1
#

Foldseek 3Di:
DDPDDDDDDDDDDVVVLVVLQVVCVVVVPPDSVRSVVVVCVVVVVVVCCVVPPDDDDPVVVVVVVCCVVCPDDDDPVRVVVVVVVVVCVVVVVDDDDDDD